Protein AF-J3YQQ1-F1 (afdb_monomer_lite)

InterPro domains:
  IPR000056 Ribulose-phosphate 3-epimerase-like [PF00834] (78-116)
  IPR000056 Ribulose-phosphate 3-epimerase-like [PS01086] (83-105)
  IPR011060 Ribulose-phosphate binding barrel [SSF51366] (1-144)
  IPR013785 Aldolase-type TIM barrel [G3DSA:3.20.20.70] (53-150)

Sequence (157 aa):
MEFSYVKNNSFSIDEISLIKSFLNKIINAEYEIHIMSKYLILNNYYKKISIVHLENKMYNFDKIAISPSFCWNYINYYKFSKILIMSVIPGFGNQKFLLNTLNKIKNKKNIDGGINYYIYNKIKNYFNKIIIGSNIVSFKNKLNYYKTNFILNEYKI

Secondary structure (DSSP, 8-state):
--TTTSS-----HHHHHHHHHHHHTT------EEE--SS----HHHHHHEEEETT-TT---SEEEE-TTS-GGGGGGS--SEEEEESS-TT-SSPPP-GGGGGG-SS-EEEESS--HHHHHHHTTTEEEEE--HHHHT-S-HHHHHHHHHHHTT---

Foldseek 3Di:
DDCAQPVADDDDPVRVVVVCVVVVVPDPDQAAAEDRHLPDDDDPVNLVRYEYDVVSVPDDHLHYEYEPPDDLVVVVVDRHPAYEYEQAGPHDAPDAGNPVSVVSAPAAHEYDHRDAPVNCVVCVVRHPYYDDPDNLVPPPCVPVSCVCCVVVVDPPD

Structure (mmCIF, N/CA/C/O backbone):
data_AF-J3YQQ1-F1
#
_entry.id   AF-J3YQQ1-F1
#
loop_
_atom_site.group_PDB
_atom_site.id
_atom_site.type_symbol
_atom_site.label_atom_id
_atom_site.label_alt_id
_atom_site.label_comp_id
_atom_site.label_asym_id
_atom_site.label_entity_id
_atom_site.label_seq_id
_atom_site.pdbx_PDB_ins_code
_atom_site.Cartn_x
_atom_site.Cartn_y
_atom_site.Cartn_z
_atom_site.occupancy
_atom_site.B_iso_or_equiv
_atom_site.auth_seq_id
_atom_site.auth_comp_id
_atom_site.auth_asym_id
_atom_site.auth_atom_id
_atom_site.pdbx_PDB_model_num
ATOM 1 N N . MET A 1 1 ? 6.431 -9.062 0.021 1.00 87.25 1 MET A N 1
ATOM 2 C CA . MET A 1 1 ? 7.298 -8.470 -1.029 1.00 87.25 1 MET A CA 1
ATOM 3 C C . MET A 1 1 ? 8.302 -9.531 -1.415 1.00 87.25 1 MET A C 1
ATOM 5 O O . MET A 1 1 ? 8.589 -10.354 -0.568 1.00 87.25 1 MET A O 1
ATOM 9 N N . GLU A 1 2 ? 8.830 -9.518 -2.629 1.00 84.81 2 GLU A N 1
ATOM 10 C CA . GLU A 1 2 ? 10.023 -10.296 -2.988 1.00 84.81 2 GLU A CA 1
ATOM 11 C C . GLU A 1 2 ? 10.844 -9.465 -3.977 1.00 84.81 2 GLU A C 1
ATOM 13 O O . GLU A 1 2 ? 10.285 -8.615 -4.678 1.00 84.81 2 GLU A O 1
ATOM 18 N N . PHE A 1 3 ? 12.158 -9.701 -4.031 1.00 87.25 3 PHE A N 1
ATOM 19 C CA . PHE A 1 3 ? 13.158 -8.880 -4.731 1.00 87.25 3 PHE A CA 1
ATOM 20 C C . PHE A 1 3 ? 12.921 -8.655 -6.245 1.00 87.25 3 PHE A C 1
ATOM 22 O O . PHE A 1 3 ? 13.716 -7.998 -6.914 1.00 87.25 3 PHE A O 1
ATOM 29 N N . SER A 1 4 ? 11.831 -9.181 -6.803 1.00 88.88 4 SER A N 1
ATOM 30 C CA . SER A 1 4 ? 11.431 -9.062 -8.202 1.00 88.88 4 SER A CA 1
ATOM 31 C C . SER A 1 4 ? 10.840 -7.692 -8.570 1.00 88.88 4 SER A C 1
ATOM 33 O O . SER A 1 4 ? 11.058 -7.215 -9.690 1.00 88.88 4 SER A O 1
ATOM 35 N N . TYR A 1 5 ? 10.098 -7.044 -7.661 1.00 89.25 5 TYR A N 1
ATOM 36 C CA . TYR A 1 5 ? 9.475 -5.729 -7.905 1.00 89.25 5 TYR A CA 1
ATOM 37 C C . TYR A 1 5 ? 10.160 -4.593 -7.135 1.00 89.25 5 TYR A C 1
ATOM 39 O O . TYR A 1 5 ? 10.443 -3.545 -7.709 1.00 89.25 5 TYR A O 1
ATOM 47 N N . VAL A 1 6 ? 10.461 -4.812 -5.855 1.00 86.69 6 VAL A N 1
ATOM 48 C CA . VAL A 1 6 ? 11.185 -3.870 -4.986 1.00 86.69 6 VAL A CA 1
ATOM 49 C C . VAL A 1 6 ? 12.459 -4.526 -4.486 1.00 86.69 6 VAL A C 1
ATOM 51 O O . VAL A 1 6 ? 12.500 -5.739 -4.338 1.00 86.69 6 VAL A O 1
ATOM 54 N N . LYS A 1 7 ? 13.492 -3.744 -4.164 1.00 88.00 7 LYS A N 1
ATOM 55 C CA . LYS A 1 7 ? 14.749 -4.259 -3.588 1.00 88.00 7 LYS A CA 1
ATOM 56 C C . LYS A 1 7 ? 14.602 -4.616 -2.099 1.00 88.00 7 LYS A C 1
ATOM 58 O O . LYS A 1 7 ? 15.437 -4.228 -1.292 1.00 88.00 7 LYS A O 1
ATOM 63 N N . ASN A 1 8 ? 13.514 -5.285 -1.727 1.00 85.94 8 ASN A N 1
ATOM 64 C CA . ASN A 1 8 ? 13.244 -5.696 -0.357 1.00 85.94 8 ASN A CA 1
ATOM 65 C C . ASN A 1 8 ? 12.422 -6.993 -0.310 1.00 85.94 8 ASN A C 1
ATOM 67 O O . ASN A 1 8 ? 11.675 -7.305 -1.240 1.00 85.94 8 ASN A O 1
ATOM 71 N N . ASN A 1 9 ? 12.520 -7.702 0.810 1.00 86.62 9 ASN A N 1
ATOM 72 C CA . ASN A 1 9 ? 11.690 -8.852 1.140 1.00 86.62 9 ASN A CA 1
ATOM 73 C C . ASN A 1 9 ? 10.864 -8.556 2.400 1.00 86.62 9 ASN A C 1
ATOM 75 O O . ASN A 1 9 ? 11.239 -7.720 3.220 1.00 86.62 9 ASN A O 1
ATOM 79 N N . SER A 1 10 ? 9.716 -9.213 2.544 1.00 88.69 10 SER A N 1
ATOM 80 C CA . SER A 1 10 ? 8.948 -9.167 3.790 1.00 88.69 10 SER A CA 1
ATOM 81 C C . SER A 1 10 ? 8.380 -10.536 4.126 1.00 88.69 10 SER A C 1
ATOM 83 O O . SER A 1 10 ? 9.146 -11.427 4.456 1.00 88.69 10 SER A O 1
ATOM 85 N N . PHE A 1 11 ? 7.063 -10.693 4.032 1.00 88.38 11 PHE A N 1
ATOM 86 C CA . PHE A 1 11 ? 6.357 -11.917 4.370 1.00 88.38 11 PHE A CA 1
ATOM 87 C C . PHE A 1 11 ? 5.985 -12.692 3.106 1.00 88.38 11 PHE A C 1
ATOM 89 O O . PHE A 1 11 ? 5.542 -12.105 2.107 1.00 88.38 11 PHE A O 1
ATOM 96 N N . SER A 1 12 ? 6.133 -14.007 3.197 1.00 90.38 12 SER A N 1
ATOM 97 C CA . SER A 1 12 ? 5.591 -15.023 2.299 1.00 90.38 12 SER A CA 1
ATOM 98 C C . SER A 1 12 ? 4.094 -15.260 2.549 1.00 90.38 12 SER A C 1
ATOM 100 O O . SER A 1 12 ? 3.522 -14.795 3.537 1.00 90.38 12 SER A O 1
ATOM 102 N N . ILE A 1 13 ? 3.433 -15.994 1.647 1.00 88.81 13 ILE A N 1
ATOM 103 C CA . ILE A 1 13 ? 2.009 -16.348 1.794 1.00 88.81 13 ILE A CA 1
ATOM 104 C C . ILE A 1 13 ? 1.779 -17.215 3.039 1.00 88.81 13 ILE A C 1
ATOM 106 O O . ILE A 1 13 ? 0.791 -17.005 3.746 1.00 88.81 13 ILE A O 1
ATOM 110 N N . ASP A 1 14 ? 2.693 -18.140 3.328 1.00 89.44 14 ASP A N 1
ATOM 111 C CA . ASP A 1 14 ? 2.577 -19.046 4.472 1.00 89.44 14 ASP A CA 1
ATOM 112 C C . ASP A 1 14 ? 2.678 -18.276 5.791 1.00 89.44 14 ASP A C 1
ATOM 114 O O . ASP A 1 14 ? 1.834 -18.433 6.675 1.00 89.44 14 ASP A O 1
ATOM 118 N N . GLU A 1 15 ? 3.629 -17.343 5.888 1.00 91.31 15 GLU A N 1
ATOM 119 C CA . GLU A 1 15 ? 3.745 -16.440 7.038 1.00 91.31 15 GLU A CA 1
ATOM 120 C C . GLU A 1 15 ? 2.497 -15.565 7.198 1.00 91.31 15 GLU A C 1
ATOM 122 O O . GLU A 1 15 ? 1.989 -15.412 8.308 1.00 91.31 15 GLU A O 1
ATOM 127 N N . ILE A 1 16 ? 1.944 -15.035 6.099 1.00 89.62 16 ILE A N 1
ATOM 128 C CA . ILE A 1 16 ? 0.690 -14.268 6.134 1.00 89.62 16 ILE A CA 1
ATOM 129 C C . ILE A 1 16 ? -0.467 -15.134 6.648 1.00 89.62 16 ILE A C 1
ATOM 131 O O . ILE A 1 16 ? -1.280 -14.656 7.442 1.00 89.62 16 ILE A O 1
ATOM 135 N N . SER A 1 17 ? -0.555 -16.395 6.220 1.00 89.50 17 SER A N 1
ATOM 136 C CA . SER A 1 17 ? -1.584 -17.337 6.674 1.00 89.50 17 SER A CA 1
ATOM 137 C C . SER A 1 17 ? -1.491 -17.593 8.182 1.00 89.50 17 SER A C 1
ATOM 139 O O . SER A 1 17 ? -2.495 -17.505 8.895 1.00 89.50 17 SER A O 1
ATOM 141 N N . LEU A 1 18 ? -0.274 -17.815 8.689 1.00 90.81 18 LEU A N 1
ATOM 142 C CA . LEU A 1 18 ? -0.007 -18.010 10.114 1.00 90.81 18 LEU A CA 1
ATOM 143 C C . LEU A 1 18 ? -0.344 -16.763 10.938 1.00 90.81 18 LEU A C 1
ATOM 145 O O . LEU A 1 18 ? -1.078 -16.860 11.923 1.00 90.81 18 LEU A O 1
ATOM 149 N N . ILE A 1 19 ? 0.126 -15.585 10.508 1.00 87.38 19 ILE A N 1
ATOM 150 C CA . ILE A 1 19 ? -0.168 -14.301 11.164 1.00 87.38 19 ILE A CA 1
ATOM 151 C C . ILE A 1 19 ? -1.678 -14.077 11.222 1.00 87.38 19 ILE A C 1
ATOM 153 O O . ILE A 1 19 ? -2.213 -13.728 12.271 1.00 87.38 19 ILE A O 1
ATOM 157 N N . LYS A 1 20 ? -2.384 -14.320 10.116 1.00 86.44 20 LYS A N 1
ATOM 158 C CA . LYS A 1 20 ? -3.837 -14.171 10.050 1.00 86.44 20 LYS A CA 1
ATOM 159 C C . LYS A 1 20 ? -4.560 -15.126 10.997 1.00 86.44 20 LYS A C 1
ATOM 161 O O . LYS A 1 20 ? -5.468 -14.704 11.705 1.00 86.44 20 LYS A O 1
ATOM 166 N N . SER A 1 21 ? -4.162 -16.398 11.021 1.00 89.19 21 SER A N 1
ATOM 167 C CA . SER A 1 21 ? -4.734 -17.400 11.928 1.00 89.19 21 SER A CA 1
ATOM 168 C C . SER A 1 21 ? -4.563 -16.992 13.392 1.00 89.19 21 SER A C 1
ATOM 170 O O . SER A 1 21 ? -5.501 -17.089 14.181 1.00 89.19 21 SER A O 1
ATOM 172 N N . PHE A 1 22 ? -3.386 -16.473 13.745 1.00 88.31 22 PHE A N 1
ATOM 173 C CA . PHE A 1 22 ? -3.118 -15.966 15.084 1.00 88.31 22 PHE A CA 1
ATOM 174 C C . PHE A 1 22 ? -3.954 -14.721 15.411 1.00 88.31 22 PHE A C 1
ATOM 176 O O . PHE A 1 22 ? -4.630 -14.692 16.437 1.00 88.31 22 PHE A O 1
ATOM 183 N N . LEU A 1 23 ? -3.961 -13.716 14.531 1.00 83.88 23 LEU A N 1
ATOM 184 C CA . LEU A 1 23 ? -4.683 -12.462 14.756 1.00 83.88 23 LEU A CA 1
ATOM 185 C C . LEU A 1 23 ? -6.198 -12.663 14.841 1.00 83.88 23 LEU A C 1
ATOM 187 O O . LEU A 1 23 ? -6.820 -12.064 15.711 1.00 83.88 23 LEU A O 1
ATOM 191 N N . ASN A 1 24 ? -6.776 -13.563 14.040 1.00 85.12 24 ASN A N 1
ATOM 192 C CA . ASN A 1 24 ? -8.206 -13.896 14.086 1.00 85.12 24 ASN A CA 1
ATOM 193 C C . ASN A 1 24 ? -8.680 -14.413 15.449 1.00 85.12 24 ASN A C 1
ATOM 195 O O . ASN A 1 24 ? -9.861 -14.300 15.762 1.00 85.12 24 ASN A O 1
ATOM 199 N N . LYS A 1 25 ? -7.784 -14.992 16.258 1.00 87.38 25 LYS A N 1
ATOM 200 C CA . LYS A 1 25 ? -8.120 -15.454 17.614 1.00 87.38 25 LYS A CA 1
ATOM 201 C C . LYS A 1 25 ? -8.221 -14.308 18.618 1.00 87.38 25 LYS A C 1
ATOM 203 O O . LYS A 1 25 ? -8.804 -14.488 19.679 1.00 87.38 25 LYS A O 1
ATOM 208 N N . ILE A 1 26 ? -7.611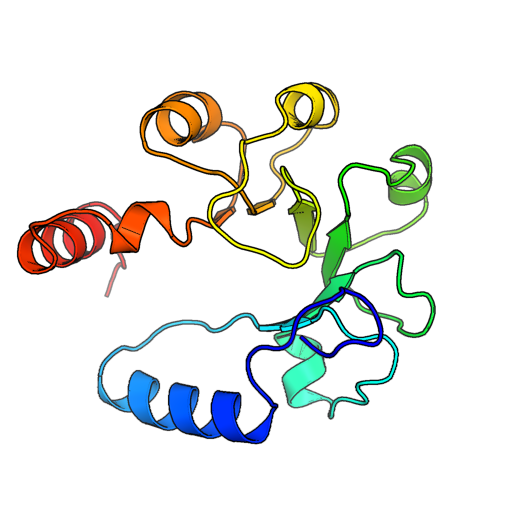 -13.166 18.310 1.00 88.81 26 ILE A N 1
ATOM 209 C CA . ILE A 1 26 ? -7.452 -12.039 19.235 1.00 88.81 26 ILE A CA 1
ATOM 210 C C . ILE A 1 26 ? -8.346 -10.873 18.814 1.00 88.81 26 ILE A C 1
ATOM 212 O O . ILE A 1 26 ? -8.903 -10.179 19.658 1.00 88.81 26 ILE A O 1
ATOM 216 N N . ILE A 1 27 ? -8.461 -10.635 17.507 1.00 84.19 27 ILE A N 1
ATOM 217 C CA . ILE A 1 27 ? -9.109 -9.459 16.939 1.00 84.19 27 ILE A CA 1
ATOM 218 C C . ILE A 1 27 ? -9.932 -9.892 15.728 1.00 84.19 27 ILE A C 1
ATOM 220 O O . ILE A 1 27 ? -9.427 -10.546 14.814 1.00 84.19 27 ILE A O 1
ATOM 224 N N . ASN A 1 28 ? -11.192 -9.465 15.691 1.00 82.56 28 ASN A N 1
ATOM 225 C CA . ASN A 1 28 ? -12.015 -9.563 14.494 1.00 82.56 28 ASN A CA 1
ATOM 226 C C . ASN A 1 28 ? -11.701 -8.376 13.569 1.00 82.56 28 ASN A C 1
ATOM 228 O O . ASN A 1 28 ? -12.294 -7.308 13.699 1.00 82.56 28 ASN A O 1
ATOM 232 N N . ALA A 1 29 ? -10.712 -8.539 12.688 1.00 78.06 29 ALA A N 1
ATOM 233 C CA . ALA A 1 29 ? -10.261 -7.494 11.770 1.00 78.06 29 ALA A CA 1
ATOM 234 C C . ALA A 1 29 ? -10.338 -7.947 10.308 1.00 78.06 29 ALA A C 1
ATOM 236 O O . ALA A 1 29 ? -10.135 -9.118 9.984 1.00 78.06 29 ALA A O 1
ATOM 237 N N . GLU A 1 30 ? -10.578 -7.001 9.401 1.00 85.81 30 GLU A N 1
ATOM 238 C CA . GLU A 1 30 ? -10.420 -7.238 7.968 1.00 85.81 30 GLU A CA 1
ATOM 239 C C . GLU A 1 30 ? -8.944 -7.178 7.557 1.00 85.81 30 GLU A C 1
ATOM 241 O O . GLU A 1 30 ? -8.171 -6.349 8.041 1.00 85.81 30 GLU A O 1
ATOM 246 N N . TYR A 1 31 ? -8.561 -8.023 6.598 1.00 87.00 31 TYR A N 1
ATOM 247 C CA . TYR A 1 31 ? -7.186 -8.109 6.107 1.00 87.00 31 TYR A CA 1
ATOM 248 C C . TYR A 1 31 ? -7.107 -7.714 4.640 1.00 87.00 31 TYR A C 1
ATOM 250 O O . TYR A 1 31 ? -7.881 -8.187 3.808 1.00 87.00 31 TYR A O 1
ATOM 258 N N . GLU A 1 32 ? -6.106 -6.902 4.321 1.00 90.88 32 GLU A N 1
ATOM 259 C CA . GLU A 1 32 ? -5.729 -6.558 2.956 1.00 90.88 32 GLU A CA 1
ATOM 260 C C . GLU A 1 32 ? -4.248 -6.876 2.760 1.00 90.88 32 GLU A C 1
ATOM 262 O O . GLU A 1 32 ? -3.417 -6.500 3.586 1.00 90.88 32 GLU A O 1
ATOM 267 N N . ILE A 1 33 ? -3.917 -7.574 1.675 1.00 92.38 33 ILE A N 1
ATOM 268 C CA . ILE A 1 33 ? -2.539 -7.971 1.373 1.00 92.38 33 ILE A CA 1
ATOM 269 C C . ILE A 1 33 ? -2.006 -7.084 0.259 1.00 92.38 33 ILE A C 1
ATOM 271 O O . ILE A 1 33 ? -2.468 -7.157 -0.878 1.00 92.38 33 ILE A O 1
ATOM 275 N N . HIS A 1 34 ? -0.995 -6.277 0.557 1.00 93.62 34 HIS A N 1
ATOM 276 C CA . HIS A 1 34 ? -0.321 -5.471 -0.455 1.00 93.62 34 HIS A CA 1
ATOM 277 C C . HIS A 1 34 ? 0.836 -6.238 -1.087 1.00 93.62 34 HIS A C 1
ATOM 279 O O . HIS A 1 34 ? 1.815 -6.594 -0.429 1.00 93.62 34 HIS A O 1
ATOM 285 N N . ILE A 1 35 ? 0.716 -6.501 -2.385 1.00 91.94 35 ILE A N 1
ATOM 286 C CA . ILE A 1 35 ? 1.673 -7.301 -3.140 1.00 91.94 35 ILE A CA 1
ATOM 287 C C . ILE A 1 35 ? 2.592 -6.399 -3.948 1.00 91.94 35 ILE A C 1
ATOM 289 O O . ILE A 1 35 ? 2.172 -5.647 -4.828 1.00 91.94 35 ILE A O 1
ATOM 293 N N . MET A 1 36 ? 3.880 -6.559 -3.669 1.00 91.44 36 MET A N 1
ATOM 294 C CA . MET A 1 36 ? 5.001 -5.953 -4.378 1.00 91.44 36 MET A CA 1
ATOM 295 C C . MET A 1 36 ? 5.910 -7.084 -4.885 1.00 91.44 36 MET A C 1
ATOM 297 O O . MET A 1 36 ? 6.989 -7.315 -4.343 1.00 91.44 36 MET A O 1
ATOM 301 N N . SER A 1 37 ? 5.420 -7.857 -5.853 1.00 89.06 37 SER A N 1
ATOM 302 C CA . SER A 1 37 ? 6.112 -9.009 -6.452 1.00 89.06 37 SER A CA 1
ATOM 303 C C . SER A 1 37 ? 5.665 -9.179 -7.893 1.00 89.06 37 SER A C 1
ATOM 305 O O . SER A 1 37 ? 4.461 -9.194 -8.133 1.00 89.06 37 SER A O 1
ATOM 307 N N . LYS A 1 38 ? 6.600 -9.368 -8.829 1.00 87.12 38 LYS A N 1
ATOM 308 C CA . LYS A 1 38 ? 6.281 -9.623 -10.242 1.00 87.12 38 LYS A CA 1
ATOM 309 C C . LYS A 1 38 ? 5.704 -11.013 -10.488 1.00 87.12 38 LYS A C 1
ATOM 311 O O . LYS A 1 38 ? 4.794 -11.145 -11.298 1.00 87.12 38 LYS A O 1
ATOM 316 N N . TYR A 1 39 ? 6.179 -12.028 -9.773 1.00 85.62 39 TYR A N 1
ATOM 317 C CA . TYR A 1 39 ? 5.958 -13.430 -10.144 1.00 85.62 39 TYR A CA 1
ATOM 318 C C . TYR A 1 39 ? 5.014 -14.192 -9.205 1.00 85.62 39 TYR A C 1
ATOM 320 O O . TYR A 1 39 ? 4.781 -15.382 -9.406 1.00 85.62 39 TYR A O 1
ATOM 328 N N . LEU A 1 40 ? 4.452 -13.529 -8.190 1.00 85.00 40 LEU A N 1
ATOM 329 C CA . LEU A 1 40 ? 3.563 -14.171 -7.228 1.00 85.00 40 LEU A CA 1
ATOM 330 C C . LEU A 1 40 ? 2.214 -14.582 -7.836 1.00 85.00 40 LEU A C 1
ATOM 332 O O . LEU A 1 40 ? 1.299 -13.771 -7.996 1.00 85.00 40 LEU A O 1
ATOM 336 N N . ILE A 1 41 ? 2.046 -15.883 -8.059 1.00 84.06 41 ILE A N 1
ATOM 337 C CA . ILE A 1 41 ? 0.764 -16.471 -8.445 1.00 84.06 41 ILE A CA 1
ATOM 338 C C . ILE A 1 41 ? -0.075 -16.717 -7.188 1.00 84.06 41 ILE A C 1
ATOM 340 O O . ILE A 1 41 ? 0.317 -17.451 -6.286 1.00 84.06 41 ILE A O 1
ATOM 344 N N . LEU A 1 42 ? -1.262 -16.114 -7.145 1.00 84.56 42 LEU A N 1
ATOM 345 C CA . LEU A 1 42 ? -2.213 -16.278 -6.049 1.00 84.56 42 LEU A CA 1
ATOM 346 C C . LEU A 1 42 ? -3.403 -17.156 -6.433 1.00 84.56 42 LEU A C 1
ATOM 348 O O . LEU A 1 42 ? -3.918 -17.080 -7.553 1.00 84.56 42 LEU A O 1
ATOM 352 N N . ASN A 1 43 ? -3.930 -17.889 -5.452 1.00 88.31 43 ASN A N 1
ATOM 353 C CA . ASN A 1 43 ? -5.251 -18.502 -5.558 1.00 88.31 43 ASN A CA 1
ATOM 354 C C . ASN A 1 43 ? -6.375 -17.438 -5.525 1.00 88.31 43 ASN A C 1
ATOM 356 O O . ASN A 1 43 ? -6.161 -16.272 -5.180 1.00 88.31 43 ASN A O 1
ATOM 360 N N . ASN A 1 44 ? -7.602 -17.844 -5.861 1.00 88.19 44 ASN A N 1
ATOM 361 C CA . ASN A 1 44 ? -8.749 -16.930 -5.952 1.00 88.19 44 ASN A CA 1
ATOM 362 C C . ASN A 1 44 ? -9.095 -16.237 -4.628 1.00 88.19 44 ASN A C 1
ATOM 364 O O . ASN A 1 44 ? -9.602 -15.116 -4.642 1.00 88.19 44 ASN A O 1
ATOM 368 N N . TYR A 1 45 ? -8.826 -16.881 -3.493 1.00 89.44 45 TYR A N 1
ATOM 369 C CA . TYR A 1 45 ? -9.071 -16.295 -2.182 1.00 89.44 45 TYR A CA 1
ATOM 370 C C . TYR A 1 45 ? -8.154 -15.096 -1.930 1.00 89.44 45 TYR A C 1
ATOM 372 O O . TYR A 1 45 ? -8.639 -13.989 -1.691 1.00 89.44 45 TYR A O 1
ATOM 380 N N . TYR A 1 46 ? -6.838 -15.292 -2.058 1.00 89.50 46 TYR A N 1
ATOM 381 C CA . TYR A 1 46 ? -5.865 -14.221 -1.860 1.00 89.50 46 TYR A CA 1
ATOM 382 C C . TYR A 1 46 ? -6.051 -13.106 -2.887 1.00 89.50 46 TYR A C 1
ATOM 384 O O . TYR A 1 46 ? -6.021 -11.938 -2.513 1.00 89.50 46 TYR A O 1
ATOM 392 N N . LYS A 1 47 ? -6.389 -13.437 -4.143 1.00 88.62 47 LYS A N 1
ATOM 393 C CA . LYS A 1 47 ? -6.675 -12.425 -5.172 1.00 88.62 47 LYS A CA 1
ATOM 394 C C . LYS A 1 47 ? -7.732 -11.402 -4.740 1.00 88.62 47 LYS A C 1
ATOM 396 O O . LYS A 1 47 ? -7.548 -10.210 -4.957 1.00 88.62 47 LYS A O 1
ATOM 401 N N . LYS A 1 48 ? -8.811 -11.848 -4.085 1.00 88.56 48 LYS A N 1
ATOM 402 C CA . LYS A 1 48 ? -9.919 -10.976 -3.649 1.00 88.56 48 LYS A CA 1
ATOM 403 C C . LYS A 1 48 ? -9.525 -9.994 -2.544 1.00 88.56 48 LYS A C 1
ATOM 405 O O . LYS A 1 48 ? -10.080 -8.895 -2.469 1.00 88.56 48 LYS A O 1
ATOM 410 N N . ILE A 1 49 ? -8.591 -10.377 -1.676 1.00 90.50 49 ILE A N 1
ATOM 411 C CA . ILE A 1 49 ? -8.150 -9.562 -0.530 1.00 90.50 49 ILE A CA 1
ATOM 412 C C . ILE A 1 49 ? -6.842 -8.814 -0.797 1.00 90.50 49 ILE A C 1
ATOM 414 O O . ILE A 1 49 ? -6.361 -8.084 0.067 1.00 90.50 49 ILE A O 1
ATOM 418 N N . SER A 1 50 ? -6.262 -8.984 -1.982 1.00 91.62 50 SER A N 1
ATOM 419 C CA . SER A 1 50 ? -4.998 -8.363 -2.341 1.00 91.62 50 SER A CA 1
ATOM 420 C C . SER A 1 50 ? -5.169 -7.051 -3.092 1.00 91.62 50 SER A C 1
ATOM 422 O O . SER A 1 50 ? -6.151 -6.825 -3.796 1.00 91.62 50 SER A O 1
ATOM 424 N N . ILE A 1 51 ? -4.159 -6.202 -2.953 1.00 92.56 51 ILE A N 1
ATOM 425 C CA . ILE A 1 51 ? -3.937 -5.011 -3.759 1.00 92.56 51 ILE A CA 1
ATOM 426 C C . ILE A 1 51 ? -2.564 -5.125 -4.415 1.00 92.56 51 ILE A C 1
ATOM 428 O O . ILE A 1 51 ? -1.577 -5.447 -3.747 1.00 92.56 51 ILE A O 1
ATOM 432 N N . VAL A 1 52 ? -2.500 -4.912 -5.727 1.00 91.50 52 VAL A N 1
ATOM 433 C CA . VAL A 1 52 ? -1.281 -5.139 -6.519 1.00 91.50 52 VAL A CA 1
ATOM 434 C C . VAL A 1 52 ? -0.851 -3.874 -7.234 1.00 91.50 52 VAL A C 1
ATOM 436 O O . VAL A 1 52 ? -1.682 -3.068 -7.633 1.00 91.50 52 VAL A O 1
ATOM 439 N N . HIS A 1 53 ? 0.447 -3.694 -7.428 1.00 90.44 53 HIS A N 1
ATOM 440 C CA . HIS A 1 53 ? 0.944 -2.569 -8.212 1.00 90.44 53 HIS A CA 1
ATOM 441 C C . HIS A 1 53 ? 0.498 -2.647 -9.674 1.00 90.44 53 HIS A C 1
ATOM 443 O O . HIS A 1 53 ? 0.774 -3.642 -10.333 1.00 90.44 53 HIS A O 1
ATOM 449 N N . LEU A 1 54 ? -0.146 -1.602 -10.201 1.00 87.62 54 LEU A N 1
ATOM 450 C CA . LEU A 1 54 ? -0.577 -1.562 -11.606 1.00 87.62 54 LEU A CA 1
ATOM 451 C C . LEU A 1 54 ? 0.616 -1.608 -12.573 1.00 87.62 54 LEU A C 1
ATOM 453 O O . LEU A 1 54 ? 0.516 -2.137 -13.676 1.00 87.62 54 LEU A O 1
ATOM 457 N N . GLU A 1 55 ? 1.775 -1.096 -12.151 1.00 84.94 55 GLU A N 1
ATOM 458 C CA . GLU A 1 55 ? 3.025 -1.188 -12.917 1.00 84.94 55 GLU A CA 1
ATOM 459 C C . GLU A 1 55 ? 3.459 -2.633 -13.164 1.00 84.94 55 GLU A C 1
ATOM 461 O O . GLU A 1 55 ? 4.264 -2.920 -14.051 1.00 84.94 55 GLU A O 1
ATOM 466 N N . ASN A 1 56 ? 2.924 -3.547 -12.367 1.00 79.44 56 ASN A N 1
ATOM 467 C CA . ASN A 1 56 ? 3.157 -4.958 -12.482 1.00 79.44 56 ASN A CA 1
ATOM 468 C C . ASN A 1 56 ? 2.158 -5.578 -13.467 1.00 79.44 56 ASN A C 1
ATOM 470 O O . ASN A 1 56 ? 1.126 -6.128 -13.086 1.00 79.44 56 ASN A O 1
ATOM 474 N N . LYS A 1 57 ? 2.483 -5.469 -14.760 1.00 64.69 57 LYS A N 1
ATOM 475 C CA . LYS A 1 57 ? 1.624 -5.821 -15.910 1.00 64.69 57 LYS A CA 1
ATOM 476 C C . LYS A 1 57 ? 1.146 -7.282 -15.980 1.00 64.69 57 LYS A C 1
ATOM 478 O O . LYS A 1 57 ? 0.423 -7.625 -16.908 1.00 64.69 57 LYS A O 1
ATOM 483 N N . MET A 1 58 ? 1.557 -8.152 -15.060 1.00 62.53 58 MET A N 1
ATOM 484 C CA . MET A 1 58 ? 1.259 -9.586 -15.136 1.00 62.53 58 MET A CA 1
ATOM 485 C C . MET A 1 58 ? -0.137 -9.963 -14.640 1.00 62.53 58 MET A C 1
ATOM 487 O O . MET A 1 58 ? -0.535 -11.114 -14.806 1.00 62.53 58 MET A O 1
ATOM 491 N N . TYR A 1 59 ? -0.899 -9.033 -14.054 1.00 62.88 59 TYR A N 1
ATOM 492 C CA . TYR A 1 59 ? -2.138 -9.409 -13.393 1.00 62.88 59 TYR A CA 1
ATOM 493 C C . TYR A 1 59 ? -3.337 -8.504 -13.674 1.00 62.88 59 TYR A C 1
ATOM 495 O O . TYR A 1 59 ? -3.245 -7.281 -13.619 1.00 62.88 59 TYR A O 1
ATOM 503 N N . ASN A 1 60 ? -4.494 -9.140 -13.871 1.00 72.75 60 ASN A N 1
ATOM 504 C CA . ASN A 1 60 ? -5.789 -8.477 -13.928 1.00 72.75 60 ASN A CA 1
ATOM 505 C C . ASN A 1 60 ? -6.418 -8.463 -12.523 1.00 72.75 60 ASN A C 1
ATOM 507 O O . ASN A 1 60 ? -6.920 -9.487 -12.057 1.00 72.75 60 ASN A O 1
ATOM 511 N N . PHE A 1 61 ? -6.325 -7.329 -11.826 1.00 79.25 61 PHE A N 1
ATOM 512 C CA . PHE A 1 61 ? -6.874 -7.132 -10.481 1.00 79.25 61 PHE A CA 1
ATOM 513 C C . PHE A 1 61 ? -7.758 -5.888 -10.431 1.00 79.25 61 PHE A C 1
ATOM 515 O O . PHE A 1 61 ? -7.393 -4.831 -10.943 1.00 79.25 61 PHE A O 1
ATOM 522 N N . ASP A 1 62 ? -8.861 -5.984 -9.691 1.00 83.94 62 ASP A N 1
ATOM 523 C CA . ASP A 1 62 ? -9.783 -4.861 -9.485 1.00 83.94 62 ASP A CA 1
ATOM 524 C C . ASP A 1 62 ? -9.241 -3.813 -8.498 1.00 83.94 62 ASP A C 1
ATOM 526 O O . ASP A 1 62 ? -9.659 -2.652 -8.517 1.00 83.94 62 ASP A O 1
ATOM 530 N N . LYS A 1 63 ? -8.329 -4.227 -7.607 1.00 90.81 63 LYS A N 1
ATOM 531 C CA . LYS A 1 63 ? -7.719 -3.399 -6.561 1.00 90.81 63 LYS A CA 1
ATOM 532 C C . LYS A 1 63 ? -6.252 -3.172 -6.891 1.00 90.81 63 LYS A C 1
ATOM 534 O O . LYS A 1 63 ? -5.462 -4.118 -6.892 1.00 90.81 63 LYS A O 1
ATOM 539 N N . ILE A 1 64 ? -5.881 -1.914 -7.099 1.00 91.88 64 ILE A N 1
ATOM 540 C CA . ILE A 1 64 ? -4.531 -1.564 -7.539 1.00 91.88 64 ILE A CA 1
ATOM 541 C C . ILE A 1 64 ? -3.826 -0.585 -6.606 1.00 91.88 64 ILE A C 1
ATOM 543 O O . ILE A 1 64 ? -4.447 0.291 -6.010 1.00 91.88 64 ILE A O 1
ATOM 547 N N . ALA A 1 65 ? -2.509 -0.711 -6.523 1.00 91.56 65 ALA A N 1
ATOM 548 C CA . ALA A 1 65 ? -1.593 0.265 -5.965 1.00 91.56 65 ALA A CA 1
ATOM 549 C C . ALA A 1 65 ? -0.833 0.963 -7.096 1.00 91.56 65 ALA A C 1
ATOM 551 O O . ALA A 1 65 ? -0.610 0.383 -8.159 1.00 91.56 65 ALA A O 1
ATOM 552 N N . ILE A 1 66 ? -0.444 2.212 -6.872 1.00 90.88 66 ILE A N 1
ATOM 553 C CA . ILE A 1 66 ? 0.235 3.032 -7.870 1.00 90.88 66 ILE A CA 1
ATOM 554 C C . ILE A 1 66 ? 1.402 3.750 -7.206 1.00 90.88 66 ILE A C 1
ATOM 556 O O . ILE A 1 66 ? 1.239 4.423 -6.188 1.00 90.88 66 ILE A O 1
ATOM 560 N N . SER A 1 67 ? 2.583 3.597 -7.790 1.00 89.62 67 SER A N 1
ATOM 561 C CA . SER A 1 67 ? 3.817 4.248 -7.363 1.00 89.62 67 SER A CA 1
ATOM 562 C C . SER A 1 67 ? 3.793 5.762 -7.635 1.00 89.62 67 SER A C 1
ATOM 564 O O . SER A 1 67 ? 3.066 6.236 -8.516 1.00 89.62 67 SER A O 1
ATOM 566 N N . PRO A 1 68 ? 4.625 6.562 -6.942 1.00 84.94 68 PRO A N 1
ATOM 567 C CA . PRO A 1 68 ? 4.648 8.007 -7.154 1.00 84.94 68 PRO A CA 1
ATOM 568 C C . PRO A 1 68 ? 5.038 8.401 -8.586 1.00 84.94 68 PRO A C 1
ATOM 570 O O . PRO A 1 68 ? 4.617 9.456 -9.057 1.00 84.94 68 PRO A O 1
ATOM 573 N N . SER A 1 69 ? 5.839 7.585 -9.275 1.00 84.38 69 SER A N 1
ATOM 574 C CA . SER A 1 69 ? 6.341 7.845 -10.630 1.00 84.38 69 SER A CA 1
ATOM 575 C C . SER A 1 69 ? 5.381 7.420 -11.744 1.00 84.38 69 SER A C 1
ATOM 577 O O . SER A 1 69 ? 5.651 7.705 -12.909 1.00 84.38 69 SER A O 1
ATOM 579 N N . PHE A 1 70 ? 4.262 6.768 -11.425 1.00 84.69 70 PHE A N 1
ATOM 580 C CA . PHE A 1 70 ? 3.309 6.329 -12.438 1.00 84.69 70 PHE A CA 1
ATOM 581 C C . PHE A 1 70 ? 2.609 7.497 -13.138 1.00 84.69 70 PHE A C 1
ATOM 583 O O . PHE A 1 70 ? 2.290 8.522 -12.525 1.00 84.69 70 PHE A O 1
ATOM 590 N N . CYS A 1 71 ? 2.306 7.318 -14.424 1.00 81.69 71 CYS A N 1
ATOM 591 C CA . CYS A 1 71 ? 1.556 8.294 -15.202 1.00 81.69 71 CYS A CA 1
ATOM 592 C C . CYS A 1 71 ? 0.047 8.161 -14.933 1.00 81.69 71 CYS A C 1
ATOM 594 O O . CYS A 1 71 ? -0.611 7.211 -15.352 1.00 81.69 71 CYS A O 1
ATOM 596 N N . TRP A 1 72 ? -0.511 9.155 -14.241 1.00 78.25 72 TRP A N 1
ATOM 597 C CA . TRP A 1 72 ? -1.895 9.160 -13.755 1.00 78.25 72 TRP A CA 1
ATOM 598 C C . TRP A 1 72 ? -2.946 9.158 -14.857 1.00 78.25 72 TRP A C 1
ATOM 600 O O . TRP A 1 72 ? -4.046 8.652 -14.647 1.00 78.25 72 TRP A O 1
ATOM 610 N N . ASN A 1 73 ? -2.599 9.661 -16.042 1.00 78.62 73 ASN A N 1
ATOM 611 C CA . ASN A 1 73 ? -3.511 9.698 -17.182 1.00 78.62 73 ASN A CA 1
ATOM 612 C C . ASN A 1 73 ? -4.006 8.295 -17.552 1.00 78.62 73 ASN A C 1
ATOM 614 O O . ASN A 1 73 ? -5.152 8.151 -17.965 1.00 78.62 73 ASN A O 1
ATOM 618 N N . TYR A 1 74 ? -3.190 7.256 -17.326 1.00 76.56 74 TYR A N 1
ATOM 619 C CA . TYR A 1 74 ? -3.578 5.875 -17.605 1.00 76.56 74 TYR A CA 1
ATOM 620 C C . TYR A 1 74 ? -4.697 5.361 -16.697 1.00 76.56 74 TYR A C 1
ATOM 622 O O . TYR A 1 74 ? -5.450 4.486 -17.105 1.00 76.56 74 TYR A O 1
ATOM 630 N N . ILE A 1 75 ? -4.850 5.912 -15.492 1.00 78.75 75 ILE A N 1
ATOM 631 C CA . ILE A 1 75 ? -5.843 5.443 -14.517 1.00 78.75 75 ILE A CA 1
ATOM 632 C C . ILE A 1 75 ? -7.264 5.684 -15.025 1.00 78.75 75 ILE A C 1
ATOM 634 O O . ILE A 1 75 ? -8.142 4.863 -14.784 1.00 78.75 75 ILE A O 1
ATOM 638 N N . ASN A 1 76 ? -7.487 6.779 -15.755 1.00 75.81 76 ASN A N 1
ATOM 639 C CA . ASN A 1 76 ? -8.815 7.155 -16.241 1.00 75.81 76 ASN A CA 1
ATOM 640 C C . ASN A 1 76 ? -9.377 6.175 -17.284 1.00 75.81 76 ASN A C 1
ATOM 642 O O . ASN A 1 76 ? -10.586 6.151 -17.493 1.00 75.81 76 ASN A O 1
ATOM 646 N N . TYR A 1 77 ? -8.526 5.359 -17.914 1.00 78.31 77 TYR A N 1
ATOM 647 C CA . TYR A 1 77 ? -8.943 4.371 -18.913 1.00 78.31 77 TYR A CA 1
ATOM 648 C C . TYR A 1 77 ? -9.455 3.063 -18.304 1.00 78.31 77 TYR A C 1
ATOM 650 O O . TYR A 1 77 ? -10.034 2.245 -19.014 1.00 78.31 77 TYR A O 1
ATOM 658 N N . TYR A 1 78 ? -9.267 2.856 -17.000 1.00 78.00 78 TYR A N 1
ATOM 659 C CA . TYR A 1 78 ? -9.629 1.614 -16.327 1.00 78.00 78 TYR A CA 1
ATOM 660 C C . TYR A 1 78 ? -10.601 1.875 -15.176 1.00 78.00 78 TYR A C 1
ATOM 662 O O . TYR A 1 78 ? -10.498 2.856 -14.438 1.00 78.00 78 TYR A O 1
ATOM 670 N N . LYS A 1 79 ? -11.541 0.948 -14.984 1.00 81.06 79 LYS A N 1
ATOM 671 C CA . LYS A 1 79 ? -12.467 0.965 -13.848 1.00 81.06 79 LYS A CA 1
ATOM 672 C C . LYS A 1 79 ? -11.939 0.052 -12.746 1.00 81.06 79 LYS A C 1
ATOM 674 O O . LYS A 1 79 ? -12.205 -1.142 -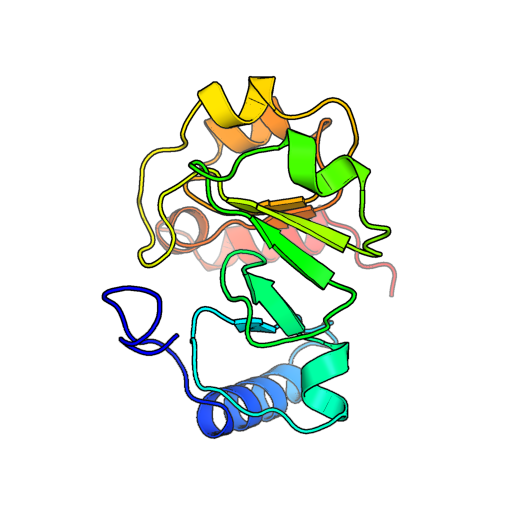12.749 1.00 81.06 79 LYS A O 1
ATOM 679 N N . PHE A 1 80 ? -11.206 0.630 -11.799 1.00 85.06 80 PHE A N 1
ATOM 680 C CA . PHE A 1 80 ? -10.736 -0.072 -10.602 1.00 85.06 80 PHE A CA 1
ATOM 681 C C . PHE A 1 80 ? -11.682 0.160 -9.427 1.00 85.06 80 PHE A C 1
ATOM 683 O O . PHE A 1 80 ? -12.117 1.290 -9.191 1.00 85.06 80 PHE A O 1
ATOM 690 N N . SER A 1 81 ? -11.952 -0.889 -8.648 1.00 86.50 81 SER A N 1
ATOM 691 C CA . SER A 1 81 ? -12.802 -0.798 -7.457 1.00 86.50 81 SER A CA 1
ATOM 692 C C . SER A 1 81 ? -12.091 -0.073 -6.314 1.00 86.50 81 SER A C 1
ATOM 694 O O . SER A 1 81 ? -12.709 0.679 -5.561 1.00 86.50 81 SER A O 1
ATOM 696 N N . LYS A 1 82 ? -10.765 -0.239 -6.211 1.00 88.94 82 LYS A N 1
ATOM 697 C CA . LYS A 1 82 ? -9.931 0.419 -5.201 1.00 88.94 82 LYS A CA 1
ATOM 698 C C . LYS A 1 82 ? -8.597 0.855 -5.791 1.00 88.94 82 LYS A C 1
ATOM 700 O O . LYS A 1 82 ? -7.941 0.087 -6.487 1.00 88.94 82 LYS A O 1
ATOM 705 N N . ILE A 1 83 ? -8.179 2.076 -5.460 1.00 90.69 83 ILE A N 1
ATOM 706 C CA . ILE A 1 83 ? -6.852 2.597 -5.808 1.00 90.69 83 ILE A CA 1
ATOM 707 C C . ILE A 1 83 ? -6.134 3.003 -4.525 1.00 90.69 83 ILE A C 1
ATOM 709 O O . ILE A 1 83 ? -6.677 3.770 -3.721 1.00 90.69 83 ILE A O 1
ATOM 713 N N . LEU A 1 84 ? -4.930 2.472 -4.344 1.00 92.44 84 LEU A N 1
ATOM 714 C CA . LEU A 1 84 ? -3.979 2.855 -3.315 1.00 92.44 84 LEU A CA 1
ATOM 715 C C . LEU A 1 84 ? -2.853 3.673 -3.933 1.00 92.44 84 LEU A C 1
ATOM 717 O O . LEU A 1 84 ? -2.220 3.270 -4.904 1.00 92.44 84 LEU A O 1
ATOM 721 N N . ILE A 1 85 ? -2.616 4.838 -3.356 1.00 92.81 85 ILE A N 1
ATOM 722 C CA . ILE A 1 85 ? -1.609 5.779 -3.811 1.00 92.81 85 ILE A CA 1
ATOM 723 C C . ILE A 1 85 ? -0.396 5.639 -2.909 1.00 92.81 85 ILE A C 1
ATOM 725 O O . ILE A 1 85 ? -0.500 5.863 -1.706 1.00 92.81 85 ILE A O 1
ATOM 729 N N . MET A 1 86 ? 0.758 5.317 -3.480 1.00 93.50 86 MET A N 1
ATOM 730 C CA . MET A 1 86 ? 2.004 5.387 -2.732 1.00 93.50 86 MET A CA 1
ATOM 731 C C . MET A 1 86 ? 2.462 6.842 -2.639 1.00 93.50 86 MET A C 1
ATOM 733 O O . MET A 1 86 ? 2.644 7.507 -3.659 1.00 93.50 86 MET A O 1
ATOM 737 N N . SER A 1 87 ? 2.697 7.324 -1.421 1.00 92.88 87 SER A N 1
ATOM 738 C CA . SER A 1 87 ? 3.318 8.626 -1.139 1.00 92.88 87 SER A CA 1
ATOM 739 C C . SER A 1 87 ? 4.817 8.542 -0.864 1.00 92.88 87 SER A C 1
ATOM 741 O O . SER A 1 87 ? 5.420 9.519 -0.428 1.00 92.88 87 SER A O 1
ATOM 743 N N . VAL A 1 88 ? 5.428 7.385 -1.117 1.00 91.00 88 VAL A N 1
ATOM 744 C CA . VAL A 1 88 ? 6.873 7.116 -1.039 1.00 91.00 88 VAL A CA 1
ATOM 745 C C . VAL A 1 88 ? 7.258 6.117 -2.130 1.00 91.00 88 VAL A C 1
ATOM 747 O O . VAL A 1 88 ? 6.387 5.507 -2.753 1.00 91.00 88 VAL A O 1
ATOM 750 N N . ILE A 1 89 ? 8.555 5.917 -2.365 1.00 89.56 89 ILE A N 1
ATOM 751 C CA . ILE A 1 89 ? 9.012 4.843 -3.255 1.00 89.56 89 ILE A CA 1
ATOM 752 C C . ILE A 1 89 ? 8.682 3.500 -2.576 1.00 89.56 89 ILE A C 1
ATOM 754 O O . ILE A 1 89 ? 9.070 3.306 -1.425 1.00 89.56 89 ILE A O 1
ATOM 758 N N . PRO A 1 90 ? 7.953 2.570 -3.217 1.00 89.56 90 PRO A N 1
ATOM 759 C CA . PRO A 1 90 ? 7.600 1.302 -2.582 1.00 89.56 90 PRO A CA 1
ATOM 760 C C . PRO A 1 90 ? 8.853 0.492 -2.216 1.00 89.56 90 PRO A C 1
ATOM 762 O O . PRO A 1 90 ? 9.866 0.535 -2.914 1.00 89.56 90 PRO A O 1
ATOM 765 N N . GLY A 1 91 ? 8.776 -0.258 -1.115 1.00 86.19 91 GLY A N 1
ATOM 766 C CA . GLY A 1 91 ? 9.827 -1.182 -0.678 1.00 86.19 91 GLY A CA 1
ATOM 767 C C . GLY A 1 91 ? 10.199 -1.049 0.796 1.00 86.19 91 GLY A C 1
ATOM 768 O O . GLY A 1 91 ? 10.287 -2.063 1.478 1.00 86.19 91 GLY A O 1
ATOM 769 N N . PHE A 1 92 ? 10.370 0.170 1.316 1.00 83.94 92 PHE A N 1
ATOM 770 C CA . PHE A 1 92 ? 10.852 0.394 2.688 1.00 83.94 92 PHE A CA 1
ATOM 771 C C . PHE A 1 92 ? 9.935 1.303 3.520 1.00 83.94 92 PHE A C 1
ATOM 773 O O . PHE A 1 92 ? 9.297 2.217 3.001 1.00 83.94 92 PHE A O 1
ATOM 780 N N . GLY A 1 93 ? 9.900 1.080 4.838 1.00 80.50 93 GLY A N 1
ATOM 781 C CA . GLY A 1 93 ? 9.277 1.998 5.800 1.00 80.50 93 GLY A CA 1
ATOM 782 C C . GLY A 1 93 ? 10.143 3.235 6.085 1.00 80.50 93 GLY A C 1
ATOM 783 O O . GLY A 1 93 ? 11.218 3.390 5.516 1.00 80.50 93 GLY A O 1
ATOM 784 N N . ASN A 1 94 ? 9.686 4.121 6.983 1.00 79.12 94 ASN A N 1
ATOM 785 C CA . ASN A 1 94 ? 10.418 5.324 7.438 1.00 79.12 94 ASN A CA 1
ATOM 786 C C . ASN A 1 94 ? 10.856 6.329 6.354 1.00 79.12 94 ASN A C 1
ATOM 788 O O . ASN A 1 94 ? 11.628 7.247 6.626 1.00 79.12 94 ASN A O 1
ATOM 792 N N . GLN A 1 95 ? 10.339 6.211 5.136 1.00 85.44 95 GLN A N 1
ATOM 793 C CA . GLN A 1 95 ? 10.598 7.183 4.081 1.00 85.44 95 GLN A CA 1
ATOM 794 C C . GLN A 1 95 ? 9.814 8.480 4.307 1.00 85.44 95 GLN A C 1
ATOM 796 O O . GLN A 1 95 ? 8.737 8.482 4.906 1.00 85.44 95 GLN A O 1
ATOM 801 N N . LYS A 1 96 ? 10.347 9.600 3.809 1.00 87.88 96 LYS A N 1
ATOM 802 C CA . LYS A 1 96 ? 9.673 10.903 3.874 1.00 87.88 96 LYS A CA 1
ATOM 803 C C . LYS A 1 96 ? 8.499 10.942 2.898 1.00 87.88 96 LYS A C 1
ATOM 805 O O . LYS A 1 96 ? 8.653 10.566 1.741 1.00 87.88 96 LYS A O 1
ATOM 810 N N . PHE A 1 97 ? 7.359 11.454 3.359 1.00 90.50 97 PHE A N 1
ATOM 811 C CA . PHE A 1 97 ? 6.183 11.688 2.522 1.00 90.50 97 PHE A CA 1
ATOM 812 C C . PHE A 1 97 ? 6.507 12.608 1.336 1.00 90.50 97 PHE A C 1
ATOM 814 O O . PHE A 1 97 ? 7.040 13.705 1.516 1.00 90.50 97 PHE A O 1
ATOM 821 N N . LEU A 1 98 ? 6.134 12.192 0.129 1.00 91.00 98 LEU A N 1
ATOM 822 C CA . LEU A 1 98 ? 6.290 12.975 -1.090 1.00 91.00 98 LEU A CA 1
ATOM 823 C C . LEU A 1 98 ? 5.096 13.923 -1.261 1.00 91.00 98 LEU A C 1
ATOM 825 O O . LEU A 1 98 ? 4.010 13.505 -1.662 1.00 91.00 98 LEU A O 1
ATOM 829 N N . LEU A 1 99 ? 5.293 15.215 -0.981 1.00 86.50 99 LEU A N 1
ATOM 830 C CA . LEU A 1 99 ? 4.229 16.236 -1.022 1.00 86.50 99 LEU A CA 1
ATOM 831 C C . LEU A 1 99 ? 3.547 16.366 -2.389 1.00 86.50 99 LEU A C 1
ATOM 833 O O . LEU A 1 99 ? 2.348 16.627 -2.452 1.00 86.50 99 LEU A O 1
ATOM 837 N N . ASN A 1 100 ? 4.277 16.116 -3.479 1.00 85.31 100 ASN A N 1
ATOM 838 C CA . ASN A 1 100 ? 3.722 16.113 -4.835 1.00 85.31 100 ASN A CA 1
ATOM 839 C C . ASN A 1 100 ? 2.615 15.057 -5.042 1.00 85.31 100 ASN A C 1
ATOM 841 O O . ASN A 1 100 ? 1.859 15.152 -6.008 1.00 85.31 100 ASN A O 1
ATOM 845 N N . THR A 1 101 ? 2.487 14.083 -4.134 1.00 84.12 101 THR A N 1
ATOM 846 C CA . THR A 1 101 ? 1.392 13.107 -4.120 1.00 84.12 101 THR A CA 1
ATOM 847 C C . THR A 1 101 ? 0.044 13.791 -3.910 1.00 84.12 101 THR A C 1
ATOM 849 O O . THR A 1 101 ? -0.944 13.350 -4.483 1.00 84.12 101 THR A O 1
ATOM 852 N N . LEU A 1 102 ? -0.007 14.909 -3.174 1.00 81.31 102 LEU A N 1
ATOM 853 C CA . LEU A 1 102 ? -1.248 15.654 -2.925 1.00 81.31 102 LEU A CA 1
ATOM 854 C C . LEU A 1 102 ? -1.834 16.261 -4.205 1.00 81.31 102 LEU A C 1
ATOM 856 O O . LEU A 1 102 ? -3.045 16.248 -4.396 1.00 81.31 102 LEU A O 1
ATOM 860 N N . ASN A 1 103 ? -0.978 16.700 -5.129 1.00 76.88 103 ASN A N 1
ATOM 861 C CA . ASN A 1 103 ? -1.407 17.316 -6.389 1.00 76.88 103 ASN A CA 1
ATOM 862 C C . ASN A 1 103 ? -2.069 16.314 -7.347 1.00 76.88 103 ASN A C 1
ATOM 864 O O . ASN A 1 103 ? -2.727 16.706 -8.308 1.00 76.88 103 ASN A O 1
ATOM 868 N N . LYS A 1 104 ? -1.890 15.013 -7.102 1.00 71.00 104 LYS A N 1
ATOM 869 C CA . LYS A 1 104 ? -2.404 13.928 -7.947 1.00 71.00 104 LYS A CA 1
ATOM 870 C C . LYS A 1 104 ? -3.822 13.498 -7.560 1.00 71.00 104 LYS A C 1
ATOM 872 O O . LYS A 1 104 ? -4.356 12.546 -8.123 1.00 71.00 104 LYS A O 1
ATOM 877 N N . ILE A 1 105 ? -4.444 14.185 -6.602 1.00 66.94 105 ILE A N 1
ATOM 878 C CA . ILE A 1 105 ? -5.629 13.690 -5.905 1.00 66.94 105 ILE A CA 1
ATOM 879 C C . ILE A 1 105 ? -6.769 14.677 -6.079 1.00 66.94 105 ILE A C 1
ATOM 881 O O . ILE A 1 105 ? -6.788 15.745 -5.482 1.00 66.94 105 ILE A O 1
ATOM 885 N N . LYS A 1 106 ? -7.747 14.285 -6.895 1.00 62.53 106 LYS A N 1
ATOM 886 C CA . LYS A 1 106 ? -9.020 15.007 -7.028 1.00 62.53 106 LYS A CA 1
ATOM 887 C C . LYS A 1 106 ? -10.189 14.298 -6.332 1.00 62.53 106 LYS A C 1
ATOM 889 O O . LYS A 1 106 ? -11.226 14.908 -6.134 1.00 62.53 106 LYS A O 1
ATOM 894 N N . ASN A 1 107 ? -10.010 13.038 -5.919 1.00 66.56 107 ASN A N 1
ATOM 895 C CA . ASN A 1 107 ? -11.061 12.174 -5.369 1.00 66.56 107 ASN A CA 1
ATOM 896 C C . ASN A 1 107 ? -10.584 11.472 -4.094 1.00 66.56 107 ASN A C 1
ATOM 898 O O . ASN A 1 107 ? -9.390 11.199 -3.965 1.00 66.56 107 ASN A O 1
ATOM 902 N N . LYS A 1 108 ? -11.512 11.093 -3.202 1.00 73.50 108 LYS A N 1
ATOM 903 C CA . LYS A 1 108 ? -1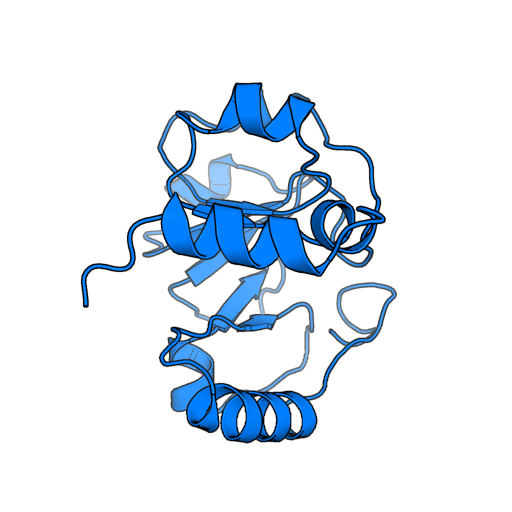1.18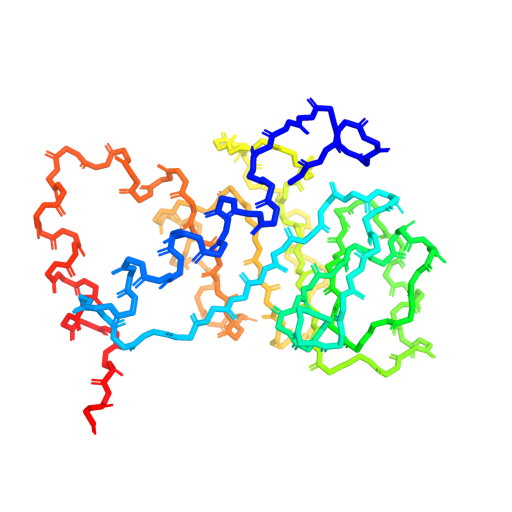6 10.308 -2.004 1.00 73.50 108 LYS A CA 1
ATOM 904 C C . LYS A 1 108 ? -10.652 8.921 -2.399 1.00 73.50 108 LYS A C 1
ATOM 906 O O . LYS A 1 108 ? -11.410 8.007 -2.716 1.00 73.50 108 LYS A O 1
ATOM 911 N N . LYS A 1 109 ? -9.328 8.778 -2.458 1.00 87.69 109 LYS A N 1
ATOM 912 C CA . LYS A 1 109 ? -8.607 7.517 -2.717 1.00 87.69 109 LYS A CA 1
ATOM 913 C C . LYS A 1 109 ? -7.979 7.006 -1.416 1.00 87.69 109 LYS A C 1
ATOM 915 O O . LYS A 1 109 ? -8.212 7.584 -0.357 1.00 87.69 109 LYS A O 1
ATOM 920 N N . ASN A 1 110 ? -7.209 5.921 -1.473 1.00 92.12 110 ASN A N 1
ATOM 921 C CA . ASN A 1 110 ? -6.436 5.437 -0.323 1.00 92.12 110 ASN A CA 1
ATOM 922 C C . ASN A 1 110 ? -4.969 5.834 -0.468 1.00 92.12 110 ASN A C 1
ATOM 924 O O . ASN A 1 110 ? -4.507 6.006 -1.593 1.00 92.12 110 ASN A O 1
ATOM 928 N N . ILE A 1 111 ? -4.230 5.925 0.635 1.00 93.00 111 ILE A N 1
ATOM 929 C CA . ILE A 1 111 ? -2.813 6.318 0.624 1.00 93.00 111 ILE A CA 1
ATOM 930 C C . ILE A 1 111 ? -1.949 5.460 1.542 1.00 93.00 111 ILE A C 1
ATOM 932 O O . ILE A 1 111 ? -2.409 5.044 2.605 1.00 93.00 111 ILE A O 1
ATOM 936 N N . ASP A 1 112 ? -0.701 5.230 1.129 1.00 92.88 112 ASP A N 1
ATOM 937 C CA . ASP A 1 112 ? 0.321 4.512 1.890 1.00 92.88 112 ASP A CA 1
ATOM 938 C C . ASP A 1 112 ? 1.712 5.149 1.751 1.00 92.88 112 ASP A C 1
ATOM 940 O O . ASP A 1 112 ? 2.172 5.469 0.654 1.00 92.88 112 ASP A O 1
ATOM 944 N N . GLY A 1 113 ? 2.405 5.267 2.884 1.00 92.44 113 GLY A N 1
ATOM 945 C CA . GLY A 1 113 ? 3.830 5.568 2.944 1.00 92.44 113 GLY A CA 1
ATOM 946 C C . GLY A 1 113 ? 4.175 6.925 3.551 1.00 92.44 113 GLY A C 1
ATOM 947 O O . GLY A 1 113 ? 3.663 7.970 3.154 1.00 92.44 113 GLY A O 1
ATOM 948 N N . GLY A 1 114 ? 5.114 6.924 4.501 1.00 88.56 114 GLY A N 1
ATOM 949 C CA . GLY A 1 114 ? 5.704 8.148 5.062 1.00 88.56 114 GLY A CA 1
ATOM 950 C C . GLY A 1 114 ? 4.767 9.001 5.919 1.00 88.56 114 GLY A C 1
ATOM 951 O O . GLY A 1 114 ? 5.045 10.171 6.174 1.00 88.56 114 GLY A O 1
ATOM 952 N N . ILE A 1 115 ? 3.656 8.430 6.380 1.00 88.62 115 ILE A N 1
ATOM 953 C CA . ILE A 1 115 ? 2.624 9.148 7.128 1.00 88.62 115 ILE A CA 1
ATOM 954 C C . ILE A 1 115 ? 3.033 9.230 8.598 1.00 88.62 115 ILE A C 1
ATOM 956 O O . ILE A 1 115 ? 3.156 8.212 9.276 1.00 88.62 115 ILE A O 1
ATOM 960 N N . ASN A 1 116 ? 3.287 10.441 9.088 1.00 85.94 116 AS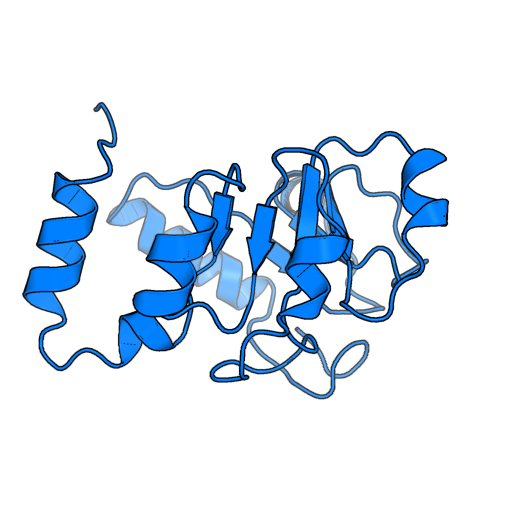N A N 1
ATOM 961 C CA . ASN A 1 116 ? 3.461 10.742 10.511 1.00 85.94 116 ASN A CA 1
ATOM 962 C C . ASN A 1 116 ? 2.247 11.532 11.031 1.00 85.94 116 ASN A C 1
ATOM 964 O O . ASN A 1 116 ? 1.359 11.882 10.256 1.00 85.94 116 ASN A O 1
ATOM 968 N N . TYR A 1 117 ? 2.218 11.842 12.329 1.00 83.44 117 TYR A N 1
ATOM 969 C CA . TYR A 1 117 ? 1.114 12.585 12.951 1.00 83.44 117 TYR A CA 1
ATOM 970 C C . TYR A 1 117 ? 0.810 13.925 12.255 1.00 83.44 117 TYR A C 1
ATOM 972 O O . TYR A 1 117 ? -0.347 14.255 11.995 1.00 83.44 117 TYR A O 1
ATOM 980 N N . TYR A 1 118 ? 1.850 14.681 11.897 1.00 86.31 118 TYR A N 1
ATOM 981 C CA . TYR A 1 118 ? 1.700 15.973 11.229 1.00 86.31 118 TYR A CA 1
ATOM 982 C C . TYR A 1 118 ? 1.099 15.831 9.825 1.00 86.31 118 TYR A C 1
ATOM 984 O O . TYR A 1 118 ? 0.163 16.547 9.472 1.00 86.31 118 TYR A O 1
ATOM 992 N N . ILE A 1 119 ? 1.606 14.879 9.036 1.00 89.06 119 ILE A N 1
ATOM 993 C CA . ILE A 1 119 ? 1.080 14.573 7.703 1.00 89.06 119 ILE A CA 1
ATOM 994 C C . ILE A 1 119 ? -0.365 14.087 7.809 1.00 89.06 119 ILE A C 1
ATOM 996 O O . ILE A 1 119 ? -1.220 14.618 7.107 1.00 89.06 119 ILE A O 1
ATOM 1000 N N . TYR A 1 120 ? -0.655 13.154 8.720 1.00 89.56 120 TYR A N 1
ATOM 1001 C CA . TYR A 1 120 ? -2.001 12.635 8.960 1.00 89.56 120 TYR A CA 1
ATOM 1002 C C . TYR A 1 120 ? -3.011 13.761 9.196 1.00 89.56 120 TYR A C 1
ATOM 1004 O O . TYR A 1 120 ? -4.027 13.828 8.509 1.00 89.56 120 TYR A O 1
ATOM 1012 N N . ASN A 1 121 ? -2.702 14.698 10.096 1.00 85.62 121 ASN A N 1
ATOM 1013 C CA . ASN A 1 121 ? -3.598 15.812 10.400 1.00 85.62 121 ASN A CA 1
ATOM 1014 C C . ASN A 1 121 ? -3.905 16.696 9.190 1.00 85.62 121 ASN A C 1
ATOM 1016 O O . ASN A 1 121 ? -5.020 17.206 9.087 1.00 85.62 121 ASN A O 1
ATOM 1020 N N . LYS A 1 122 ? -2.953 16.847 8.263 1.00 88.44 122 LYS A N 1
ATOM 1021 C CA . LYS A 1 122 ? -3.176 17.579 7.013 1.00 88.44 122 LYS A CA 1
ATOM 1022 C C . LYS A 1 122 ? -4.033 16.809 6.022 1.00 88.44 122 LYS A C 1
ATOM 1024 O O . LYS A 1 122 ? -4.773 17.432 5.274 1.00 88.44 122 LYS A O 1
ATOM 1029 N N . ILE A 1 123 ? -3.912 15.482 5.986 1.00 87.69 123 ILE A N 1
ATOM 1030 C CA . ILE A 1 123 ? -4.478 14.677 4.901 1.00 87.69 123 ILE A CA 1
ATOM 1031 C C . ILE A 1 123 ? -5.744 13.897 5.270 1.00 87.69 123 ILE A C 1
ATOM 1033 O O . ILE A 1 123 ? -6.423 13.409 4.373 1.00 87.69 123 ILE A O 1
ATOM 1037 N N . LYS A 1 124 ? -6.090 13.784 6.558 1.00 87.69 124 LYS A N 1
ATOM 1038 C CA . LYS A 1 124 ? -7.170 12.912 7.061 1.00 87.69 124 LYS A CA 1
ATOM 1039 C C . LYS A 1 124 ? -8.528 13.080 6.370 1.00 87.69 124 LYS A C 1
ATOM 1041 O O . LYS A 1 124 ? -9.252 12.107 6.227 1.00 87.69 124 LYS A O 1
ATOM 1046 N N . ASN A 1 125 ? -8.837 14.278 5.875 1.00 87.38 125 ASN A N 1
ATOM 1047 C CA . ASN A 1 125 ? -10.114 14.567 5.214 1.00 87.38 125 ASN A CA 1
ATOM 1048 C C . ASN A 1 125 ? -10.101 14.315 3.690 1.00 87.38 125 ASN A C 1
ATOM 1050 O O . ASN A 1 125 ? -11.145 14.405 3.047 1.00 87.38 125 ASN A O 1
ATOM 1054 N N . TYR A 1 126 ? -8.939 14.007 3.104 1.00 86.31 126 TYR A N 1
ATOM 1055 C CA . TYR A 1 126 ? -8.759 13.848 1.654 1.00 86.31 126 TYR A CA 1
ATOM 1056 C C . TYR A 1 126 ? -8.797 12.386 1.190 1.00 86.31 126 TYR A C 1
ATOM 1058 O O . TYR A 1 126 ? -8.958 12.125 -0.002 1.00 86.31 126 TYR A O 1
ATOM 1066 N N . PHE A 1 127 ? -8.653 11.427 2.109 1.00 88.25 127 PHE A N 1
ATOM 1067 C CA . PHE A 1 127 ? -8.502 10.006 1.795 1.00 88.25 127 PHE A CA 1
ATOM 1068 C C . PHE A 1 127 ? -9.561 9.153 2.491 1.00 88.25 127 PHE A C 1
ATOM 1070 O O . PHE A 1 127 ? -9.959 9.444 3.612 1.00 88.25 127 PHE A O 1
ATOM 1077 N N . ASN A 1 128 ? -9.982 8.068 1.836 1.00 89.88 128 ASN A N 1
ATOM 1078 C CA . ASN A 1 128 ? -10.902 7.082 2.415 1.00 89.88 128 ASN A CA 1
ATOM 1079 C C . ASN A 1 128 ? -10.198 6.167 3.422 1.00 89.88 128 ASN A C 1
ATOM 1081 O O . ASN A 1 128 ? -10.760 5.819 4.453 1.00 89.88 128 ASN A O 1
ATOM 1085 N N . LYS A 1 129 ? -8.968 5.758 3.103 1.00 90.75 129 LYS A N 1
ATOM 1086 C CA . LYS A 1 129 ? -8.124 4.918 3.956 1.00 90.75 129 LYS A CA 1
ATOM 1087 C C . LYS A 1 129 ? -6.706 5.461 3.944 1.00 90.75 129 LYS A C 1
ATOM 1089 O O . LYS A 1 129 ? -6.161 5.767 2.882 1.00 90.75 129 LYS A O 1
ATOM 1094 N N . ILE A 1 130 ? -6.108 5.529 5.124 1.00 91.25 130 ILE A N 1
ATOM 1095 C CA . ILE A 1 130 ? -4.744 6.002 5.340 1.00 91.25 130 ILE A CA 1
ATOM 1096 C C . ILE A 1 130 ? -3.957 4.871 5.996 1.00 91.25 130 ILE A C 1
ATOM 1098 O O . ILE A 1 130 ? -4.313 4.420 7.082 1.00 91.25 130 ILE A O 1
ATOM 1102 N N . ILE A 1 131 ? -2.905 4.398 5.329 1.00 90.44 131 ILE A N 1
ATOM 1103 C CA . ILE A 1 131 ? -2.035 3.335 5.834 1.00 90.44 131 ILE A CA 1
ATOM 1104 C C . ILE A 1 131 ? -0.846 3.977 6.543 1.00 90.44 131 ILE A C 1
ATOM 1106 O O . ILE A 1 131 ? -0.058 4.717 5.952 1.00 90.44 131 ILE A O 1
ATOM 1110 N N . ILE A 1 132 ? -0.728 3.697 7.838 1.00 85.00 132 ILE A N 1
ATOM 1111 C CA . ILE A 1 132 ? 0.337 4.221 8.687 1.00 85.00 132 ILE A CA 1
ATOM 1112 C C . ILE A 1 132 ? 1.158 3.035 9.192 1.00 85.00 132 ILE A C 1
ATOM 1114 O O . ILE A 1 132 ? 0.624 2.122 9.814 1.00 85.00 132 ILE A O 1
ATOM 1118 N N . GLY A 1 133 ? 2.457 3.048 8.899 1.00 81.69 133 GLY A N 1
ATOM 1119 C CA . GLY A 1 133 ? 3.385 1.987 9.290 1.00 81.69 133 GLY A CA 1
ATOM 1120 C C . GLY A 1 133 ? 4.263 2.386 10.475 1.00 81.69 133 GLY A C 1
ATOM 1121 O O . GLY A 1 133 ? 3.812 2.565 11.603 1.00 81.69 133 GLY A O 1
ATOM 1122 N N . SER A 1 134 ? 5.553 2.549 10.205 1.00 71.69 134 SER A N 1
ATOM 1123 C CA . SER A 1 134 ? 6.625 2.672 11.200 1.00 71.69 134 SER A CA 1
ATOM 1124 C C . SER A 1 134 ? 6.482 3.811 12.221 1.00 71.69 134 SER A C 1
ATOM 1126 O O . SER A 1 134 ? 6.960 3.672 13.344 1.00 71.69 134 SER A O 1
ATOM 1128 N N . ASN A 1 135 ? 5.774 4.896 11.892 1.00 63.38 135 ASN A N 1
ATOM 1129 C CA . ASN A 1 135 ? 5.525 6.004 12.826 1.00 63.38 135 ASN A CA 1
ATOM 1130 C C . ASN A 1 135 ? 4.528 5.664 13.949 1.00 63.38 135 ASN A C 1
ATOM 1132 O O . ASN A 1 135 ? 4.464 6.391 14.935 1.00 63.38 135 ASN A O 1
ATOM 1136 N N . ILE A 1 136 ? 3.767 4.573 13.821 1.00 60.28 136 ILE A N 1
ATOM 1137 C CA . ILE A 1 136 ? 2.956 4.023 14.919 1.00 60.28 136 ILE A CA 1
ATOM 1138 C C . ILE A 1 136 ? 3.836 3.237 15.893 1.00 60.28 136 ILE A C 1
ATOM 1140 O O . ILE A 1 136 ? 3.650 3.292 17.106 1.00 60.28 136 ILE A O 1
ATOM 1144 N N . VAL A 1 137 ? 4.824 2.518 15.360 1.00 52.00 137 VAL A N 1
ATOM 1145 C CA . VAL A 1 137 ? 5.646 1.563 16.113 1.00 52.00 137 VAL A CA 1
ATOM 1146 C C . VAL A 1 137 ? 6.702 2.267 16.979 1.00 52.00 137 VAL A C 1
ATOM 1148 O O . VAL A 1 137 ? 7.142 1.706 17.981 1.00 52.00 137 VAL A O 1
ATOM 1151 N N . SER A 1 138 ? 7.084 3.503 16.637 1.00 48.84 138 SER A N 1
ATOM 1152 C CA . SER A 1 138 ? 8.144 4.265 17.314 1.00 48.84 138 SER A CA 1
ATOM 1153 C C . SER A 1 138 ? 7.697 5.079 18.538 1.00 48.84 138 SER A C 1
ATOM 1155 O O . SER A 1 138 ? 8.548 5.652 19.222 1.00 48.84 138 SER A O 1
ATOM 1157 N N . PHE A 1 139 ? 6.402 5.122 18.880 1.00 49.72 139 PHE A N 1
ATOM 1158 C CA . PHE A 1 139 ? 5.959 5.783 20.111 1.00 49.72 139 PHE A CA 1
ATOM 1159 C C . PHE A 1 139 ? 6.287 4.924 21.344 1.00 49.72 139 PHE A C 1
ATOM 1161 O O . PHE A 1 139 ? 5.760 3.826 21.520 1.00 49.72 139 PHE A O 1
ATOM 1168 N N . LYS A 1 140 ? 7.119 5.472 22.242 1.00 44.75 140 LYS A N 1
ATOM 1169 C CA . LYS A 1 140 ? 7.566 4.888 23.528 1.00 44.75 140 LYS A CA 1
ATOM 1170 C C . LYS A 1 140 ? 6.444 4.429 24.485 1.00 44.75 140 LYS A C 1
ATOM 1172 O O . LYS A 1 140 ? 6.756 3.803 25.487 1.00 44.75 140 LYS A O 1
ATOM 1177 N N . ASN A 1 141 ? 5.166 4.663 24.175 1.00 46.75 141 ASN A N 1
ATOM 1178 C CA . ASN A 1 141 ? 4.010 4.184 24.943 1.00 46.75 141 ASN A CA 1
ATOM 1179 C C . ASN A 1 141 ? 3.064 3.344 24.067 1.00 46.75 141 ASN A C 1
ATOM 1181 O O . ASN A 1 141 ? 1.958 3.768 23.724 1.00 46.75 141 ASN A O 1
ATOM 1185 N N . LYS A 1 142 ? 3.501 2.120 23.732 1.00 51.66 142 LYS A N 1
ATOM 1186 C CA . LYS A 1 142 ? 2.725 1.124 22.965 1.00 51.66 142 LYS A CA 1
ATOM 1187 C C . LYS A 1 142 ? 1.306 0.906 23.520 1.00 51.66 142 LYS A C 1
ATOM 1189 O O . LYS A 1 142 ? 0.370 0.777 22.741 1.00 51.66 142 LYS A O 1
ATOM 1194 N N . LEU A 1 143 ? 1.129 0.907 24.844 1.00 49.19 143 LEU A N 1
ATOM 1195 C CA . LEU A 1 143 ? -0.153 0.601 25.499 1.00 49.19 143 LEU A CA 1
ATOM 1196 C C . LEU A 1 143 ? -1.229 1.682 25.306 1.00 49.19 143 LEU A C 1
ATOM 1198 O O . LEU A 1 143 ? -2.381 1.339 25.051 1.00 49.19 143 LEU A O 1
ATOM 1202 N N . ASN A 1 144 ? -0.872 2.970 25.364 1.00 43.81 144 ASN A N 1
ATOM 1203 C CA . ASN A 1 144 ? -1.853 4.047 25.184 1.00 43.81 144 ASN A CA 1
ATOM 1204 C C . ASN A 1 144 ? -2.254 4.223 23.719 1.00 43.81 144 ASN A C 1
ATOM 1206 O O . ASN A 1 144 ? -3.415 4.481 23.454 1.00 43.81 144 ASN A O 1
ATOM 1210 N N . TYR A 1 145 ? -1.354 4.032 22.750 1.00 44.94 145 TYR A N 1
ATOM 1211 C CA . TYR A 1 145 ? -1.709 4.225 21.339 1.00 44.94 145 TYR A CA 1
ATOM 1212 C C . TYR A 1 145 ? -2.746 3.208 20.836 1.00 44.94 145 TYR A C 1
ATOM 1214 O O . TYR A 1 145 ? -3.678 3.598 20.128 1.00 44.94 145 TYR A O 1
ATOM 1222 N N . TYR A 1 146 ? -2.616 1.929 21.222 1.00 46.25 146 TYR A N 1
ATOM 1223 C CA . TYR A 1 146 ? -3.640 0.929 20.912 1.00 46.25 146 TYR A CA 1
ATOM 1224 C C . TYR A 1 146 ? -4.948 1.270 21.616 1.00 46.25 146 TYR A C 1
ATOM 1226 O O . TYR A 1 146 ? -5.957 1.361 20.936 1.00 46.25 146 TYR A O 1
ATOM 1234 N N . LYS A 1 147 ? -4.937 1.581 22.920 1.00 39.28 147 LYS A N 1
ATOM 1235 C CA . LYS A 1 147 ? -6.150 1.989 23.652 1.00 39.28 147 LYS A CA 1
ATOM 1236 C C . LYS A 1 147 ? -6.843 3.188 22.996 1.00 39.28 147 LYS A C 1
ATOM 1238 O O . LYS A 1 147 ? -8.041 3.143 22.754 1.00 39.28 147 LYS A O 1
ATOM 1243 N N . THR A 1 148 ? -6.094 4.226 22.637 1.00 41.28 148 THR A N 1
ATOM 1244 C CA . THR A 1 148 ? -6.649 5.468 22.094 1.00 41.28 148 THR A CA 1
ATOM 1245 C C . THR A 1 148 ? -7.126 5.317 20.649 1.00 41.28 148 THR A C 1
ATOM 1247 O O . THR A 1 148 ? -8.152 5.890 20.316 1.00 41.28 148 THR A O 1
ATOM 1250 N N . ASN A 1 149 ? -6.485 4.506 19.796 1.00 41.97 149 ASN A N 1
ATOM 1251 C CA . ASN A 1 149 ? -7.015 4.237 18.447 1.00 41.97 149 ASN A CA 1
ATOM 1252 C C . ASN A 1 149 ? -8.118 3.178 18.411 1.00 41.97 149 ASN A C 1
ATOM 1254 O O . ASN A 1 149 ? -8.942 3.235 17.505 1.00 41.97 149 ASN A O 1
ATOM 1258 N N . PHE A 1 150 ? -8.156 2.251 19.371 1.00 39.66 150 PHE A N 1
ATOM 1259 C CA . PHE A 1 150 ? -9.268 1.310 19.535 1.00 39.66 150 PHE A CA 1
ATOM 1260 C C . PHE A 1 150 ? -10.527 2.036 20.032 1.00 39.66 150 PHE A C 1
ATOM 1262 O O . PHE A 1 150 ? -11.626 1.718 19.599 1.00 39.66 150 PHE A O 1
ATOM 1269 N N . ILE A 1 151 ? -10.355 3.049 20.892 1.00 37.00 151 ILE A N 1
ATOM 1270 C CA . ILE A 1 151 ? -11.447 3.869 21.436 1.00 37.00 151 ILE A CA 1
ATOM 1271 C C . ILE A 1 151 ? -11.879 4.983 20.462 1.00 37.00 151 ILE A C 1
ATOM 1273 O O . ILE A 1 151 ? -13.070 5.231 20.332 1.00 37.00 151 ILE A O 1
ATOM 1277 N N . LEU A 1 152 ? -10.953 5.656 19.763 1.00 37.91 152 LEU A N 1
ATOM 1278 C CA . LEU A 1 152 ? -11.289 6.819 18.918 1.00 37.91 152 LEU A CA 1
ATOM 1279 C C . LEU A 1 152 ? -11.688 6.486 17.474 1.00 37.91 152 LEU A C 1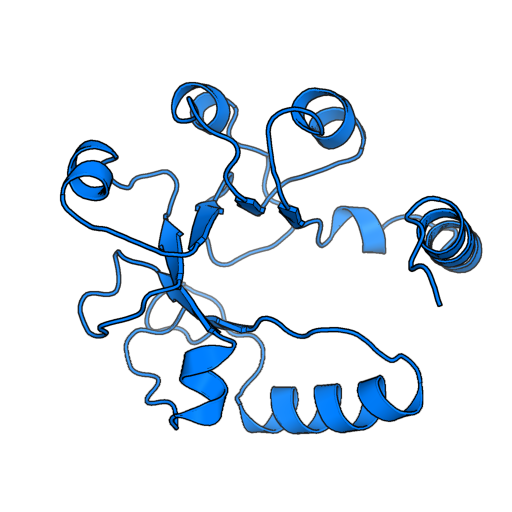
ATOM 1281 O O . LEU A 1 152 ? -12.239 7.359 16.812 1.00 37.91 152 LEU A O 1
ATOM 1285 N N . ASN A 1 153 ? -11.415 5.277 16.965 1.00 36.12 153 ASN A N 1
ATOM 1286 C CA . ASN A 1 153 ? -11.786 4.898 15.591 1.00 36.12 153 ASN A CA 1
ATOM 1287 C C . ASN A 1 153 ? -13.025 3.997 15.502 1.00 36.12 153 ASN A C 1
ATOM 1289 O O . ASN A 1 153 ? -13.140 3.295 14.506 1.00 36.12 153 ASN A O 1
ATOM 1293 N N . GLU A 1 154 ? -13.914 4.004 16.507 1.00 32.44 154 GLU A N 1
ATOM 1294 C CA . GLU A 1 154 ? -15.248 3.371 16.468 1.00 32.44 154 GLU A CA 1
ATOM 1295 C C . GLU A 1 154 ? -15.346 2.152 15.525 1.00 32.44 154 GLU A C 1
ATOM 1297 O O . GLU A 1 154 ? -15.964 2.209 14.459 1.00 32.44 154 GLU A O 1
ATOM 1302 N N . TYR A 1 155 ? -14.778 1.010 15.921 1.00 34.00 155 TYR A N 1
ATOM 1303 C CA . TYR A 1 155 ? -15.399 -0.241 15.497 1.00 34.00 155 TYR A CA 1
ATOM 1304 C C . TYR A 1 155 ? -16.722 -0.309 16.257 1.00 34.00 155 TYR A C 1
ATOM 1306 O O . TYR A 1 155 ? -16.742 -0.606 17.452 1.00 34.00 155 TYR A O 1
ATOM 1314 N N . LYS A 1 156 ? -17.827 0.040 15.590 1.00 27.16 156 LYS A N 1
ATOM 1315 C CA . LYS A 1 156 ? -19.144 -0.401 16.049 1.00 27.16 156 LYS A CA 1
ATOM 1316 C C . LYS A 1 156 ? -19.091 -1.929 16.133 1.00 27.16 156 LYS A C 1
ATOM 1318 O O . LYS A 1 156 ? -18.751 -2.568 15.137 1.00 27.16 156 LYS A O 1
ATOM 1323 N N . ILE A 1 157 ? -19.326 -2.445 17.343 1.00 33.50 157 ILE A N 1
ATOM 1324 C CA . ILE A 1 157 ? -19.540 -3.869 17.646 1.00 33.50 157 ILE A CA 1
ATOM 1325 C C . ILE A 1 157 ? -20.630 -4.417 16.727 1.00 33.50 157 ILE A C 1
ATOM 1327 O O . ILE A 1 157 ? -21.632 -3.688 16.531 1.00 33.50 157 ILE A O 1
#

Organism: NCBI:txid1202540

pLDDT: mean 79.49, std 16.42, range [27.16, 93.62]

Radius of gyration: 16.21 Å; chains: 1; bounding box: 34×37×44 Å